Protein AF-A0A836X7G2-F1 (afdb_monomer)

Foldseek 3Di:
DVVVVVVVVVVVVPPDVPQQKKKWFQDPPPRDIDIDSDDDPQLPPPVFDTFMWIRGPNDIDRSRDDDDDPVVVVVVVVVVVVVVVVVVVVVVVVVVVVVVVVVD

Solvent-accessible surface area (backbone atoms only — not comparable to full-atom values): 6297 Å² total; per-residue (Å²): 108,72,68,59,51,52,51,54,56,57,61,61,73,66,67,68,82,75,65,67,47,33,35,35,34,53,44,88,94,73,78,42,76,46,77,35,75,57,80,59,86,39,76,83,40,94,84,49,70,67,62,32,37,35,37,47,76,94,37,84,38,84,64,48,88,69,96,65,55,73,66,57,52,51,52,53,52,54,51,51,54,53,54,54,51,53,52,51,50,55,51,49,53,55,51,52,53,55,50,56,65,71,74,106

Mean predicted aligned error: 12.56 Å

Radius of gyration: 21.54 Å; Cα contacts (8 Å, |Δi|>4): 83; chains: 1; bounding box: 47×59×50 Å

Secondary structure (DSSP, 8-state):
-HHHHHHHHHHHTT-------EEEEEETTTTEEEEESS--TTTTSTT--S-EEEEETTEEEE-------HHHHHHHHHHHHHHHHHHHHHHHHHHHHHHHHHH-

Sequence (104 aa):
MRKTLTLLISMIMVTSIAEARMYQWTEPGVETTQLSGKPPAWYRSTAGGPRIFVFDNGRLIDDTAVEVSGEVRQRMRQQAFVLAEEDRQKAQEKMTKAQELKQK

Structure (mmCIF, N/CA/C/O backbone):
data_AF-A0A836X7G2-F1
#
_entry.id   AF-A0A836X7G2-F1
#
loop_
_atom_site.group_PDB
_atom_site.id
_atom_site.type_symbol
_atom_site.label_atom_id
_atom_site.label_alt_id
_atom_site.label_comp_id
_atom_site.label_asym_id
_atom_site.label_entity_id
_atom_site.label_seq_id
_atom_site.pdbx_PDB_ins_code
_atom_site.Cartn_x
_atom_site.Cartn_y
_atom_site.Cartn_z
_atom_site.occupancy
_atom_site.B_iso_or_equiv
_atom_site.auth_seq_id
_atom_site.auth_comp_id
_atom_site.auth_asym_id
_atom_site.auth_atom_id
_atom_site.pdbx_PDB_model_num
ATOM 1 N N . MET A 1 1 ? -16.818 39.384 19.818 1.00 61.28 1 MET A N 1
ATOM 2 C CA . MET A 1 1 ? -16.296 38.120 20.388 1.00 61.28 1 MET A CA 1
ATOM 3 C C . MET A 1 1 ? -17.110 36.886 19.995 1.00 61.28 1 MET A C 1
ATOM 5 O O . MET A 1 1 ? -16.515 35.951 19.488 1.00 61.28 1 MET A O 1
ATOM 9 N N . ARG A 1 2 ? -18.449 36.860 20.132 1.00 66.44 2 ARG A N 1
ATOM 10 C CA . ARG A 1 2 ? -19.265 35.712 19.664 1.00 66.44 2 ARG A CA 1
ATOM 11 C C . ARG A 1 2 ? -19.132 35.424 18.158 1.00 66.44 2 ARG A C 1
ATOM 13 O O . ARG A 1 2 ? -18.891 34.288 17.789 1.00 66.44 2 ARG A O 1
ATOM 20 N N . LYS A 1 3 ? -19.199 36.454 17.302 1.00 63.22 3 LYS A N 1
ATOM 21 C CA . LYS A 1 3 ? -19.103 36.300 15.834 1.00 63.22 3 LYS A CA 1
ATOM 22 C C . LYS A 1 3 ? -17.722 35.829 15.356 1.00 63.22 3 LYS A C 1
ATOM 24 O O . LYS A 1 3 ? -17.639 35.019 14.445 1.00 63.22 3 LYS A O 1
ATOM 29 N N . THR A 1 4 ? -16.650 36.302 15.997 1.00 73.62 4 THR A N 1
ATOM 30 C CA . THR A 1 4 ? -15.274 35.867 15.705 1.00 73.62 4 THR A CA 1
ATOM 31 C C . THR A 1 4 ? -15.034 34.423 16.139 1.00 73.62 4 THR A C 1
ATOM 33 O O . THR A 1 4 ? -14.378 33.684 15.417 1.00 73.62 4 THR A O 1
ATOM 36 N N . LEU A 1 5 ? -15.625 33.992 17.259 1.00 73.38 5 LEU A N 1
ATOM 37 C CA . LEU A 1 5 ? -15.570 32.601 17.709 1.00 73.38 5 LEU A CA 1
ATOM 38 C C . LEU A 1 5 ? -16.324 31.659 16.753 1.00 73.38 5 LEU A C 1
ATOM 40 O O . LEU A 1 5 ? -15.807 30.602 16.410 1.00 73.38 5 LEU A O 1
ATOM 44 N N . THR A 1 6 ? -17.505 32.058 16.268 1.00 72.94 6 THR A N 1
ATOM 45 C CA . THR A 1 6 ? -18.262 31.276 15.274 1.00 72.94 6 THR A CA 1
ATOM 46 C C . THR A 1 6 ? -17.500 31.139 13.954 1.00 72.94 6 THR A C 1
ATOM 48 O O . THR A 1 6 ? -17.469 30.054 13.380 1.00 72.94 6 THR A O 1
ATOM 51 N N . LEU A 1 7 ? -16.837 32.210 13.500 1.00 75.25 7 LEU A N 1
ATOM 52 C CA . LEU A 1 7 ? -16.021 32.181 12.285 1.00 75.25 7 LEU A CA 1
ATOM 53 C C . LEU A 1 7 ? -14.830 31.218 12.433 1.00 75.25 7 LEU A C 1
ATOM 55 O O . LEU A 1 7 ? -14.595 30.393 11.553 1.00 75.25 7 LEU A O 1
ATOM 59 N N . LEU A 1 8 ? -14.140 31.265 13.579 1.00 74.25 8 LEU A N 1
ATOM 60 C CA . LEU A 1 8 ? -13.000 30.394 13.877 1.00 74.25 8 LEU A CA 1
ATOM 61 C C . LEU A 1 8 ? -13.406 28.910 13.913 1.00 74.25 8 LEU A C 1
ATOM 63 O O . LEU A 1 8 ? -12.718 28.066 13.348 1.00 74.25 8 LEU A O 1
ATOM 67 N N . ILE A 1 9 ? -14.557 28.598 14.520 1.00 74.19 9 ILE A N 1
ATOM 68 C CA . ILE A 1 9 ? -15.098 27.231 14.588 1.00 74.19 9 ILE A CA 1
ATOM 69 C C . ILE A 1 9 ? -15.493 26.724 13.194 1.00 74.19 9 ILE A C 1
ATOM 71 O O . ILE A 1 9 ? -15.207 25.576 12.861 1.00 74.19 9 ILE A O 1
ATOM 75 N N . SER A 1 10 ? -16.098 27.572 12.354 1.00 71.06 10 SER A N 1
ATOM 76 C CA . SER A 1 10 ? -16.448 27.187 10.980 1.00 71.06 10 SER A CA 1
ATOM 77 C C . SER A 1 10 ? -15.217 26.895 10.117 1.00 71.06 10 SER A C 1
ATOM 79 O O . SER A 1 10 ? -15.252 25.988 9.295 1.00 71.06 10 SER A O 1
ATOM 81 N N . MET A 1 11 ? -14.108 27.604 10.353 1.00 68.94 11 MET A N 1
ATOM 82 C CA . MET A 1 11 ? -12.865 27.439 9.598 1.00 68.94 11 MET A CA 1
ATOM 83 C C . MET A 1 11 ? -12.124 26.141 9.957 1.00 68.94 11 MET A C 1
ATOM 85 O O . MET A 1 11 ? -11.504 25.534 9.089 1.00 68.94 11 MET A O 1
ATOM 89 N N . ILE A 1 12 ? -12.243 25.670 11.203 1.00 70.31 12 ILE A N 1
ATOM 90 C CA . ILE A 1 12 ? -11.658 24.394 11.655 1.00 70.31 12 ILE A CA 1
ATOM 91 C C . ILE A 1 12 ? -12.419 23.187 11.078 1.00 70.31 12 ILE A C 1
ATOM 93 O O . ILE A 1 12 ? -11.820 22.147 10.827 1.00 70.31 12 ILE A O 1
ATOM 97 N N . MET A 1 13 ? -13.720 23.313 10.796 1.00 66.81 13 MET A N 1
ATOM 98 C CA . MET A 1 13 ? -14.521 22.205 10.250 1.00 66.81 13 MET A CA 1
ATOM 99 C C . MET A 1 13 ? -14.247 21.886 8.768 1.00 66.81 13 MET A C 1
ATOM 101 O O . MET A 1 13 ? -14.718 20.863 8.277 1.00 66.81 13 MET A O 1
ATOM 105 N N . VAL A 1 14 ? -13.494 22.726 8.046 1.00 62.56 14 VAL A N 1
ATOM 106 C CA . VAL A 1 14 ? -13.218 22.542 6.605 1.00 62.56 14 VAL A CA 1
ATOM 107 C C . VAL A 1 14 ? -11.919 21.769 6.347 1.00 62.56 14 VAL A C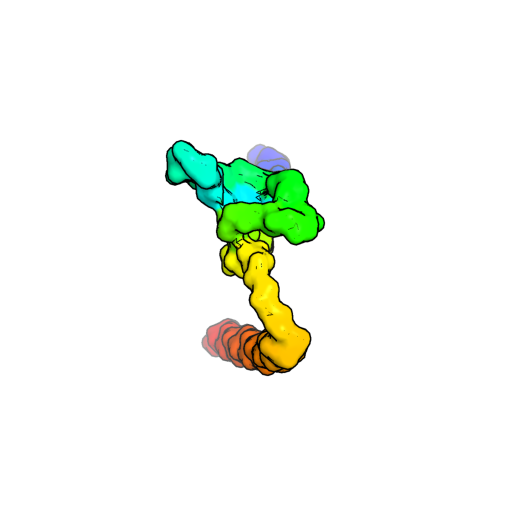 1
ATOM 109 O O . VAL A 1 14 ? -11.631 21.413 5.206 1.00 62.56 14 VAL A O 1
ATOM 112 N N . THR A 1 15 ? -11.136 21.429 7.375 1.00 59.81 15 THR A N 1
ATOM 113 C CA . THR A 1 15 ? -9.974 20.551 7.185 1.00 59.81 15 THR A CA 1
ATOM 114 C C . THR A 1 15 ? -10.447 19.104 7.047 1.00 59.81 15 THR A C 1
ATOM 116 O O . THR A 1 15 ? -10.340 18.308 7.980 1.00 59.81 15 THR A O 1
ATOM 119 N N . SER A 1 16 ? -11.001 18.746 5.884 1.00 58.03 16 SER A N 1
ATOM 120 C CA . SER A 1 16 ? -11.115 17.340 5.510 1.00 58.03 16 SER A CA 1
ATOM 121 C C . SER A 1 16 ? -9.709 16.759 5.569 1.00 58.03 16 SER A C 1
ATOM 123 O O . SER A 1 16 ? -8.801 17.298 4.929 1.00 58.03 16 SER A O 1
ATOM 125 N N . ILE A 1 17 ? -9.524 15.687 6.334 1.00 60.44 17 ILE A N 1
ATOM 126 C CA . ILE A 1 17 ? -8.326 14.862 6.242 1.00 60.44 17 ILE A CA 1
ATOM 127 C C . ILE A 1 17 ? -8.343 14.328 4.811 1.00 60.44 17 ILE A C 1
ATOM 129 O O . ILE A 1 17 ? -9.064 13.387 4.496 1.00 60.44 17 ILE A O 1
ATOM 133 N N . ALA A 1 18 ? -7.654 15.016 3.904 1.00 60.16 18 ALA A N 1
ATOM 134 C CA . ALA A 1 18 ? -7.416 14.497 2.578 1.00 60.16 18 ALA A CA 1
ATOM 135 C C . ALA A 1 18 ? -6.498 13.297 2.795 1.00 60.16 18 ALA A C 1
ATOM 137 O O . ALA A 1 18 ? -5.292 13.463 2.973 1.00 60.16 18 ALA A O 1
ATOM 138 N N . GLU A 1 19 ? -7.080 12.100 2.870 1.00 65.62 19 GLU A N 1
ATOM 139 C CA . GLU A 1 19 ? -6.343 10.840 2.917 1.00 65.62 19 GLU A CA 1
ATOM 140 C C . GLU A 1 19 ? -5.728 10.611 1.533 1.00 65.62 19 GLU A C 1
ATOM 142 O O . GLU A 1 19 ? -6.198 9.832 0.708 1.00 65.62 19 GLU A O 1
ATOM 147 N N . ALA A 1 20 ? -4.709 11.413 1.232 1.00 78.62 20 ALA A N 1
ATOM 148 C CA . ALA A 1 20 ? -3.992 11.364 -0.020 1.00 78.62 20 ALA A CA 1
ATOM 149 C C . ALA A 1 20 ? -3.176 10.074 -0.054 1.00 78.62 20 ALA A C 1
ATOM 151 O O . ALA A 1 20 ? -2.364 9.812 0.836 1.00 78.62 20 ALA A O 1
ATOM 152 N N . ARG A 1 21 ? -3.388 9.275 -1.101 1.00 89.94 21 ARG A N 1
ATOM 153 C CA . ARG A 1 21 ? -2.594 8.076 -1.339 1.00 89.94 21 ARG A CA 1
ATOM 154 C C . ARG A 1 21 ? -1.136 8.456 -1.594 1.00 89.94 21 ARG A C 1
ATOM 156 O O . ARG A 1 21 ? -0.863 9.256 -2.488 1.00 89.94 21 ARG A O 1
ATOM 163 N N . MET A 1 22 ? -0.211 7.850 -0.855 1.00 93.75 22 MET A N 1
ATOM 164 C CA . MET A 1 22 ? 1.232 8.062 -1.007 1.00 93.75 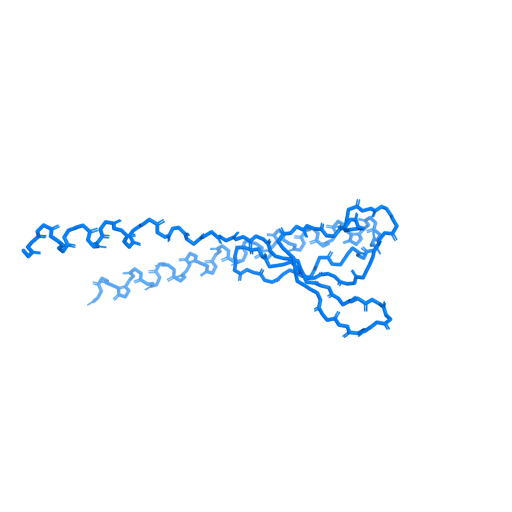22 MET A CA 1
ATOM 165 C C . MET A 1 22 ? 1.927 6.762 -1.395 1.00 93.75 22 MET A C 1
ATOM 167 O O . MET A 1 22 ? 1.541 5.688 -0.951 1.00 93.75 22 MET A O 1
ATOM 171 N N . TYR A 1 23 ? 2.976 6.869 -2.197 1.00 93.69 23 TYR A N 1
ATOM 172 C CA . TYR A 1 23 ? 3.779 5.764 -2.699 1.00 93.69 23 TYR A CA 1
ATOM 173 C C . TYR A 1 23 ? 5.210 5.938 -2.217 1.00 93.69 23 TYR A C 1
ATOM 175 O O . TYR A 1 23 ? 5.797 6.999 -2.431 1.00 93.69 23 TY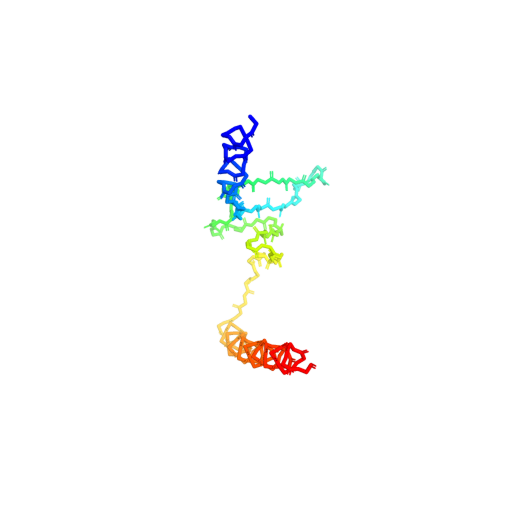R A O 1
ATOM 183 N N . GLN A 1 24 ? 5.770 4.901 -1.608 1.00 94.75 24 GLN A N 1
ATOM 184 C CA . GLN A 1 24 ? 7.148 4.859 -1.145 1.00 94.75 24 GLN A CA 1
ATOM 185 C C . GLN A 1 24 ? 7.883 3.698 -1.803 1.00 94.75 24 GLN A C 1
ATOM 187 O O . GLN A 1 24 ? 7.390 2.575 -1.797 1.00 94.75 24 GLN A O 1
ATOM 192 N N . TRP A 1 25 ? 9.079 3.948 -2.325 1.00 93.19 25 TRP A N 1
ATOM 193 C CA . TRP A 1 25 ? 9.971 2.910 -2.847 1.00 93.19 25 TRP A CA 1
ATOM 194 C C . TRP A 1 25 ? 11.424 3.277 -2.562 1.00 93.19 25 TRP A C 1
ATOM 196 O O . TRP A 1 25 ? 11.736 4.428 -2.257 1.00 93.19 25 TRP A O 1
ATOM 206 N N . THR A 1 26 ? 12.321 2.305 -2.669 1.00 90.38 26 THR A N 1
ATOM 207 C CA . THR A 1 26 ? 13.765 2.553 -2.620 1.00 90.38 26 THR A CA 1
ATOM 208 C C . THR A 1 26 ? 14.303 2.627 -4.042 1.00 90.38 26 THR A C 1
ATOM 210 O O . THR A 1 26 ? 14.068 1.714 -4.833 1.00 90.38 26 THR A O 1
ATOM 213 N N . GLU A 1 27 ? 15.009 3.709 -4.374 1.00 86.19 27 GLU A N 1
ATOM 214 C CA . GLU A 1 27 ? 15.630 3.883 -5.688 1.00 86.19 27 GLU A CA 1
ATOM 215 C C . GLU A 1 27 ? 16.841 2.940 -5.833 1.00 86.19 27 GLU A C 1
ATOM 217 O O . GLU A 1 27 ? 17.795 3.047 -5.046 1.00 86.19 27 GLU A O 1
ATOM 222 N N . PRO A 1 28 ? 16.842 2.016 -6.814 1.00 77.88 28 PRO A N 1
ATOM 223 C CA . PRO A 1 28 ? 17.974 1.126 -7.037 1.00 77.88 28 PRO A CA 1
ATOM 224 C C . PRO A 1 28 ? 19.231 1.918 -7.408 1.00 77.88 28 PRO A C 1
ATOM 226 O O . PRO A 1 28 ? 19.206 2.773 -8.287 1.00 77.88 28 PRO A O 1
ATOM 229 N N . GLY A 1 29 ? 20.348 1.627 -6.744 1.00 79.75 29 GLY A N 1
ATOM 230 C CA . GLY A 1 29 ? 21.650 2.238 -7.037 1.00 79.75 29 GLY A CA 1
ATOM 231 C C . GLY A 1 29 ? 22.011 3.466 -6.197 1.00 79.75 29 GLY A C 1
ATOM 232 O O . GLY A 1 29 ? 23.187 3.804 -6.134 1.00 79.75 29 GLY A O 1
ATOM 233 N N . VAL A 1 30 ? 21.049 4.093 -5.509 1.00 84.62 30 VAL A N 1
ATOM 234 C CA . VAL A 1 30 ? 21.318 5.212 -4.574 1.00 84.62 30 VAL A CA 1
ATOM 235 C C . VAL A 1 30 ? 20.837 4.898 -3.149 1.00 84.62 30 VAL A C 1
ATOM 237 O O . VAL A 1 30 ? 21.048 5.692 -2.238 1.00 84.62 30 VAL A O 1
ATOM 240 N N . GLU A 1 31 ? 20.155 3.761 -2.951 1.00 84.00 31 GLU A N 1
ATOM 241 C CA . GLU A 1 31 ? 19.604 3.293 -1.661 1.00 84.00 31 GLU A CA 1
ATOM 242 C C . GLU A 1 31 ? 18.758 4.343 -0.922 1.00 84.00 31 GLU A C 1
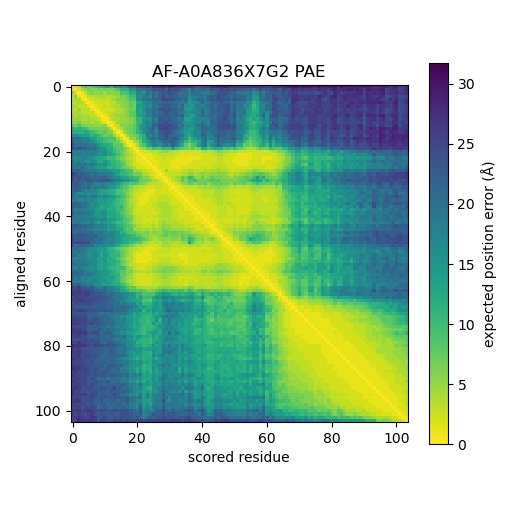ATOM 244 O O . GLU A 1 31 ? 18.537 4.286 0.286 1.00 84.00 31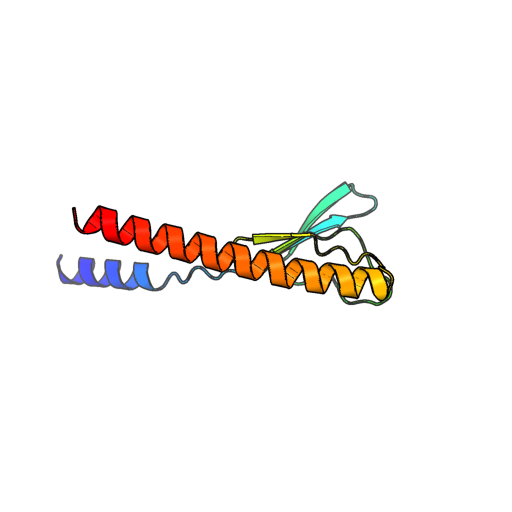 GLU A O 1
ATOM 249 N N . THR A 1 32 ? 18.241 5.318 -1.667 1.00 91.12 32 THR A N 1
ATOM 250 C CA . THR A 1 32 ? 17.474 6.425 -1.112 1.00 91.12 32 THR A CA 1
ATOM 251 C C . THR A 1 32 ? 15.995 6.090 -1.186 1.00 91.12 32 THR A C 1
ATOM 253 O O . THR A 1 32 ? 15.494 5.621 -2.210 1.00 91.12 32 THR A O 1
ATOM 256 N N . THR A 1 33 ? 15.282 6.339 -0.090 1.00 92.69 33 THR A N 1
ATOM 257 C CA . THR A 1 33 ? 13.827 6.183 -0.055 1.00 92.69 33 THR A CA 1
ATOM 258 C C . THR A 1 33 ? 13.168 7.385 -0.719 1.00 92.69 33 THR A C 1
ATOM 260 O O . THR A 1 33 ? 13.417 8.526 -0.338 1.00 92.69 33 THR A O 1
ATOM 263 N N . GLN A 1 34 ? 12.318 7.114 -1.700 1.00 93.25 34 GLN A N 1
ATOM 264 C CA . GLN A 1 34 ? 11.505 8.098 -2.401 1.00 93.25 34 GLN A CA 1
ATOM 265 C C . GLN A 1 34 ? 10.070 8.055 -1.889 1.00 93.25 34 GLN A C 1
ATOM 267 O O . GLN A 1 34 ? 9.582 7.002 -1.476 1.00 93.25 34 GLN A O 1
ATOM 272 N N . LEU A 1 35 ? 9.391 9.201 -1.941 1.00 93.56 35 LEU A N 1
ATOM 273 C CA . LEU A 1 35 ? 8.000 9.344 -1.529 1.00 93.56 35 LEU A CA 1
ATOM 274 C C . LEU A 1 35 ? 7.257 10.261 -2.508 1.00 93.56 35 LEU A C 1
ATOM 276 O O . LEU A 1 35 ? 7.699 11.374 -2.785 1.00 93.56 35 LEU A O 1
ATOM 280 N N . SER A 1 36 ? 6.118 9.810 -3.029 1.00 92.81 36 SER A N 1
ATOM 281 C CA . SER A 1 36 ? 5.333 10.554 -4.021 1.00 92.81 36 SER A CA 1
ATOM 282 C C . SER A 1 36 ? 3.834 10.364 -3.812 1.00 92.81 36 SER A C 1
ATOM 284 O O . SER A 1 36 ? 3.386 9.268 -3.505 1.00 92.81 36 SER A O 1
ATOM 286 N N . GLY A 1 37 ? 3.035 11.410 -4.040 1.00 92.31 37 GLY A N 1
ATOM 287 C CA . GLY A 1 37 ? 1.567 11.298 -4.113 1.00 92.31 37 GLY A CA 1
ATOM 288 C C . GLY A 1 37 ? 1.057 10.771 -5.463 1.00 92.31 37 GLY A C 1
ATOM 289 O O . GLY A 1 37 ? -0.126 10.483 -5.631 1.00 92.31 37 GLY A O 1
ATOM 290 N N . LYS A 1 38 ? 1.944 10.651 -6.457 1.00 90.81 38 LYS A N 1
ATOM 291 C CA . LYS A 1 38 ? 1.658 10.045 -7.764 1.00 90.81 38 LYS A CA 1
ATOM 292 C C . LYS A 1 38 ? 2.400 8.716 -7.891 1.00 90.81 38 LYS A C 1
ATOM 294 O O . LYS A 1 38 ? 3.562 8.651 -7.483 1.00 90.81 38 LYS A O 1
ATOM 299 N N . PRO A 1 39 ? 1.781 7.688 -8.490 1.00 89.06 39 PRO A N 1
ATOM 300 C CA . PRO A 1 39 ? 2.475 6.434 -8.723 1.00 89.06 39 PRO A CA 1
ATOM 301 C C . PRO A 1 39 ? 3.680 6.655 -9.653 1.00 89.06 39 PRO A C 1
ATOM 303 O O . PRO A 1 39 ? 3.554 7.408 -10.626 1.00 89.06 39 PRO A O 1
ATOM 306 N N . PRO A 1 40 ? 4.832 6.012 -9.394 1.00 88.44 40 PRO A N 1
ATOM 307 C CA . PRO A 1 40 ? 5.957 6.053 -10.318 1.00 88.44 40 PRO A CA 1
ATOM 308 C C . PRO A 1 40 ? 5.589 5.373 -11.644 1.00 88.44 40 PRO A C 1
ATOM 310 O O . PRO A 1 40 ? 4.720 4.503 -11.694 1.00 88.44 40 PRO A O 1
ATOM 313 N N . ALA A 1 41 ? 6.244 5.767 -12.740 1.00 88.50 41 ALA A N 1
ATOM 314 C CA . ALA A 1 41 ? 5.855 5.350 -14.093 1.00 88.50 41 ALA A CA 1
ATOM 315 C C . ALA A 1 41 ? 5.830 3.820 -14.285 1.00 88.50 41 ALA A C 1
ATOM 317 O O . ALA A 1 41 ? 4.982 3.291 -15.002 1.00 88.50 41 ALA A O 1
ATOM 318 N N . TRP A 1 42 ? 6.728 3.107 -13.605 1.00 86.00 42 TRP A N 1
ATOM 319 C CA . TRP A 1 42 ? 6.852 1.652 -13.678 1.00 86.00 42 TRP A CA 1
ATOM 320 C C . TRP A 1 42 ? 5.815 0.892 -12.840 1.00 86.00 42 TRP A C 1
ATOM 322 O O . TRP A 1 42 ? 5.584 -0.283 -13.113 1.00 86.00 42 TRP A O 1
ATOM 332 N N . TYR A 1 43 ? 5.146 1.536 -11.874 1.00 84.81 43 TYR A N 1
ATOM 333 C CA . TYR A 1 43 ? 4.248 0.878 -10.908 1.00 84.81 43 TYR A CA 1
ATOM 334 C C . TYR A 1 43 ? 3.094 0.105 -11.560 1.00 8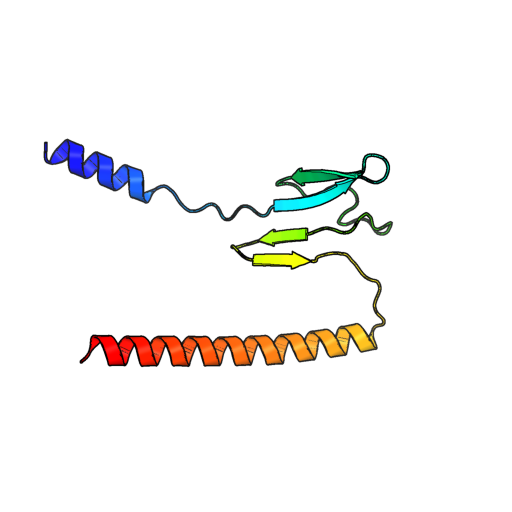4.81 43 TYR A C 1
ATOM 336 O O . TYR A 1 43 ? 2.651 -0.910 -11.036 1.00 84.81 43 TYR A O 1
ATOM 344 N N . ARG A 1 44 ? 2.615 0.558 -12.724 1.00 81.62 44 ARG A N 1
ATOM 345 C CA . ARG A 1 44 ? 1.564 -0.127 -13.503 1.00 81.62 44 ARG A CA 1
ATOM 346 C C . ARG A 1 44 ? 2.076 -0.727 -14.809 1.00 81.62 44 ARG A C 1
ATOM 348 O O . ARG A 1 44 ? 1.280 -1.102 -15.666 1.00 81.62 44 ARG A O 1
ATOM 355 N N . SER A 1 45 ? 3.391 -0.753 -14.992 1.00 81.00 45 SER A N 1
ATOM 356 C CA . SER A 1 45 ? 4.007 -1.309 -16.189 1.00 81.00 45 SER A CA 1
ATOM 357 C C . SER A 1 45 ? 4.141 -2.826 -16.070 1.00 81.00 45 SER A C 1
ATOM 359 O O . SER A 1 45 ? 4.263 -3.369 -14.974 1.00 81.00 45 SER A O 1
ATOM 361 N N . THR A 1 46 ? 4.172 -3.516 -17.207 1.00 77.25 46 THR A N 1
ATOM 362 C CA . THR A 1 46 ? 4.421 -4.965 -17.260 1.00 77.25 46 THR A CA 1
ATOM 363 C C . THR A 1 46 ? 5.863 -5.338 -16.920 1.00 77.25 46 THR A C 1
ATOM 365 O O . THR A 1 46 ? 6.128 -6.495 -16.626 1.00 77.25 46 THR A O 1
ATOM 368 N N . ALA A 1 47 ? 6.795 -4.381 -16.965 1.00 75.81 47 ALA A N 1
ATOM 369 C CA . ALA A 1 47 ? 8.200 -4.605 -16.632 1.00 75.81 47 ALA A CA 1
ATOM 370 C C . ALA A 1 47 ? 8.439 -4.753 -15.117 1.00 75.81 47 ALA A C 1
ATOM 372 O O . ALA A 1 47 ? 9.506 -5.208 -14.711 1.00 75.81 47 ALA A O 1
ATOM 373 N N . GLY A 1 48 ? 7.454 -4.380 -14.289 1.00 73.25 48 GLY A N 1
ATOM 374 C CA . GLY A 1 48 ? 7.609 -4.312 -12.840 1.00 73.25 48 GLY A CA 1
ATOM 375 C C . GLY A 1 48 ? 8.579 -3.210 -12.408 1.00 73.25 48 GLY A C 1
ATOM 376 O O . GLY A 1 48 ? 9.056 -2.405 -13.209 1.00 73.25 48 GLY A O 1
ATOM 377 N N . GLY A 1 49 ? 8.856 -3.147 -11.112 1.00 81.75 49 GLY A N 1
ATOM 378 C CA . GLY A 1 49 ? 9.829 -2.217 -10.558 1.00 81.75 49 GLY A CA 1
ATOM 379 C C . GLY A 1 49 ? 10.176 -2.557 -9.112 1.00 81.75 49 GLY A C 1
ATOM 380 O O . GLY A 1 49 ? 9.847 -3.650 -8.644 1.00 81.75 49 GLY A O 1
ATOM 381 N N . PRO A 1 50 ? 10.868 -1.650 -8.409 1.00 84.62 50 PRO A N 1
ATOM 382 C CA . PRO A 1 50 ? 11.212 -1.822 -7.004 1.00 84.62 50 PRO A CA 1
ATOM 383 C C . PRO A 1 50 ? 9.997 -2.119 -6.117 1.00 84.62 50 PRO A C 1
ATOM 385 O O . PRO A 1 50 ? 8.868 -1.732 -6.422 1.00 84.62 50 PRO A O 1
ATOM 388 N N . ARG A 1 51 ? 10.257 -2.755 -4.968 1.00 87.19 51 ARG A N 1
ATOM 389 C CA . ARG A 1 51 ? 9.279 -2.908 -3.880 1.00 87.19 51 ARG A CA 1
ATOM 390 C C . ARG A 1 51 ? 8.649 -1.555 -3.561 1.00 87.19 51 ARG A C 1
ATOM 392 O O . ARG A 1 51 ? 9.369 -0.573 -3.362 1.00 87.19 51 ARG A O 1
ATOM 399 N N . ILE A 1 52 ? 7.321 -1.523 -3.506 1.00 90.44 52 ILE A N 1
ATOM 400 C CA . ILE A 1 52 ? 6.556 -0.299 -3.292 1.00 90.44 52 ILE A CA 1
ATOM 401 C C . ILE A 1 52 ? 5.578 -0.474 -2.136 1.00 90.44 52 ILE A C 1
ATOM 403 O O . ILE A 1 52 ? 4.833 -1.450 -2.054 1.00 90.44 52 ILE A O 1
ATOM 407 N N . PHE A 1 53 ? 5.577 0.505 -1.244 1.00 93.00 53 PHE A N 1
ATOM 408 C CA . PHE A 1 53 ? 4.592 0.638 -0.190 1.00 93.00 53 PHE A CA 1
ATOM 409 C C . PHE A 1 53 ? 3.601 1.738 -0.552 1.00 93.00 53 PHE A C 1
ATOM 411 O O . PHE A 1 53 ? 3.993 2.820 -0.989 1.00 93.00 53 PHE A O 1
ATOM 418 N N . VAL A 1 54 ? 2.316 1.470 -0.355 1.00 93.00 54 VAL A N 1
ATOM 419 C CA . VAL A 1 54 ? 1.227 2.408 -0.606 1.00 93.00 54 VAL A CA 1
ATOM 420 C C . VAL A 1 54 ? 0.561 2.746 0.718 1.00 93.00 54 VAL A C 1
ATOM 422 O O . VAL A 1 54 ? 0.031 1.874 1.400 1.00 93.00 54 VAL A O 1
ATOM 425 N N . PHE A 1 55 ? 0.581 4.020 1.082 1.00 92.88 55 PHE A N 1
ATOM 426 C CA . PHE A 1 55 ? -0.194 4.546 2.196 1.00 92.88 55 PHE A CA 1
ATOM 427 C C . PHE A 1 55 ? -1.542 4.995 1.648 1.00 92.88 55 PHE A C 1
ATOM 429 O O . PHE A 1 55 ? -1.587 5.896 0.814 1.00 92.88 55 PHE A O 1
ATOM 436 N N . ASP A 1 56 ? -2.625 4.367 2.086 1.00 90.25 56 ASP A N 1
ATOM 437 C CA . ASP A 1 56 ? -3.980 4.650 1.616 1.00 90.25 56 ASP A CA 1
ATOM 438 C C . ASP A 1 56 ? -4.953 4.575 2.789 1.00 90.25 56 ASP A C 1
ATOM 440 O O . ASP A 1 56 ? -4.995 3.570 3.497 1.00 90.25 56 ASP A O 1
ATOM 444 N N . ASN A 1 57 ? -5.722 5.639 3.012 1.00 85.38 57 ASN A N 1
ATOM 445 C CA . ASN A 1 57 ? -6.716 5.729 4.086 1.00 85.38 57 ASN A CA 1
ATOM 446 C C . ASN A 1 57 ? -6.207 5.279 5.473 1.00 85.38 57 ASN A C 1
ATOM 448 O O . ASN A 1 57 ? -6.783 4.406 6.129 1.00 85.38 57 ASN A O 1
ATOM 452 N N . GLY A 1 58 ? -5.036 5.789 5.872 1.00 83.19 58 GLY A N 1
ATOM 453 C CA . GLY A 1 58 ? -4.392 5.447 7.145 1.00 83.19 58 GLY A CA 1
ATOM 454 C C . GLY A 1 58 ? -3.820 4.025 7.229 1.00 83.19 58 GLY A C 1
ATOM 455 O O . GLY A 1 58 ? -3.372 3.611 8.298 1.00 83.19 58 GLY A O 1
ATOM 456 N N . ARG A 1 59 ? -3.814 3.264 6.127 1.00 86.31 59 ARG A N 1
ATOM 457 C CA . ARG A 1 59 ? -3.260 1.905 6.055 1.00 86.31 59 ARG A CA 1
ATOM 458 C C . ARG A 1 59 ? -1.983 1.884 5.228 1.00 86.31 59 ARG A C 1
ATOM 460 O O . ARG A 1 59 ? -1.897 2.542 4.198 1.00 86.31 59 ARG A O 1
ATOM 467 N N . LEU A 1 60 ? -1.016 1.088 5.673 1.00 88.88 60 LEU A N 1
ATOM 468 C CA . LEU A 1 60 ? 0.193 0.761 4.924 1.00 88.88 60 LEU A CA 1
ATOM 469 C C . LEU A 1 60 ? -0.029 -0.551 4.165 1.00 88.88 60 LEU A C 1
ATOM 471 O O . LEU A 1 60 ? -0.326 -1.577 4.775 1.00 88.88 60 LEU A O 1
ATOM 475 N N . ILE A 1 61 ? 0.122 -0.507 2.847 1.00 89.56 61 ILE A N 1
ATOM 476 C CA . ILE A 1 61 ? -0.048 -1.636 1.933 1.00 89.56 61 ILE A CA 1
ATOM 477 C C . ILE A 1 61 ? 1.315 -1.934 1.312 1.00 89.56 61 ILE A C 1
ATOM 479 O O . ILE A 1 61 ? 1.935 -1.047 0.736 1.00 89.56 61 ILE A O 1
ATOM 483 N N . ASP A 1 62 ? 1.790 -3.171 1.412 1.00 88.88 62 ASP A N 1
ATOM 484 C CA . ASP A 1 62 ? 2.881 -3.644 0.558 1.00 88.88 62 ASP A CA 1
ATOM 485 C C . ASP A 1 62 ? 2.285 -4.044 -0.787 1.00 88.88 62 ASP A C 1
ATOM 487 O O . ASP A 1 62 ? 1.635 -5.083 -0.896 1.00 88.88 62 ASP A O 1
ATOM 491 N N . ASP A 1 63 ? 2.450 -3.178 -1.781 1.00 82.88 63 ASP A N 1
ATOM 492 C CA . ASP A 1 63 ? 1.843 -3.334 -3.104 1.00 82.88 63 ASP A CA 1
ATOM 493 C C . ASP A 1 63 ? 2.885 -3.723 -4.154 1.00 82.88 63 ASP A C 1
ATOM 495 O O . ASP A 1 63 ? 2.807 -3.384 -5.337 1.00 82.88 63 ASP A O 1
ATOM 499 N N . THR A 1 64 ? 3.920 -4.426 -3.701 1.00 78.56 64 THR A N 1
ATOM 500 C CA . THR A 1 64 ? 4.899 -5.030 -4.589 1.00 78.56 64 THR A CA 1
ATOM 501 C C . THR A 1 64 ? 4.212 -6.126 -5.392 1.00 78.56 64 THR A C 1
ATOM 503 O O . THR A 1 64 ? 3.782 -7.140 -4.839 1.00 78.56 64 THR A O 1
ATOM 506 N N . ALA A 1 65 ? 4.117 -5.937 -6.709 1.00 68.12 65 ALA A N 1
ATOM 507 C CA . ALA A 1 65 ? 3.592 -6.950 -7.610 1.00 68.12 65 ALA A CA 1
ATOM 508 C C . ALA A 1 65 ? 4.517 -8.177 -7.599 1.00 68.12 65 ALA A C 1
ATOM 510 O O . ALA A 1 65 ? 5.552 -8.204 -8.261 1.00 68.12 65 ALA A O 1
ATOM 511 N N . VAL A 1 66 ? 4.148 -9.197 -6.826 1.00 66.81 66 VAL A N 1
ATOM 512 C CA . VAL A 1 66 ? 4.771 -10.519 -6.890 1.00 66.81 66 VAL A CA 1
ATOM 513 C C . VAL A 1 66 ? 3.959 -11.360 -7.865 1.00 66.81 66 VAL A C 1
ATOM 515 O O . VAL A 1 66 ? 2.748 -11.532 -7.693 1.00 66.81 66 VAL A O 1
ATOM 518 N N . GLU A 1 67 ? 4.610 -11.897 -8.896 1.00 67.38 67 GLU A N 1
ATOM 519 C CA . GLU A 1 67 ? 3.967 -12.882 -9.758 1.00 67.38 67 GLU A CA 1
ATOM 520 C C . GLU A 1 67 ? 3.633 -14.131 -8.939 1.00 67.38 67 GLU A C 1
ATOM 522 O O . GLU A 1 67 ? 4.501 -14.862 -8.468 1.00 67.38 67 GLU A O 1
ATOM 527 N N . VAL A 1 68 ? 2.337 -14.370 -8.759 1.00 72.06 68 VAL A N 1
ATOM 528 C CA . VAL A 1 68 ? 1.808 -15.569 -8.110 1.00 72.06 68 VAL A CA 1
ATOM 5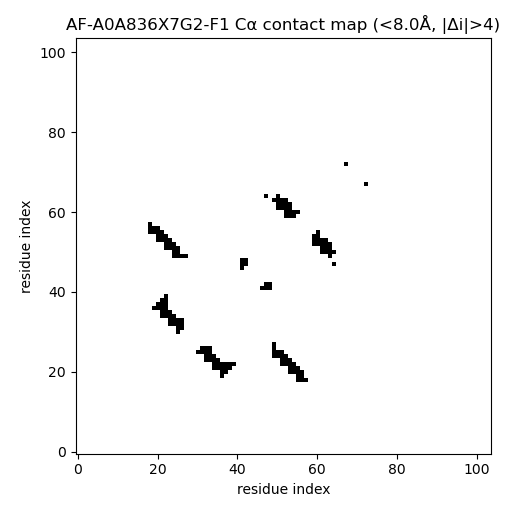29 C C . VAL A 1 68 ? 0.982 -16.370 -9.107 1.00 72.06 68 VAL A C 1
ATOM 531 O O . VAL A 1 68 ? 0.276 -15.798 -9.949 1.00 72.06 68 VAL A O 1
ATOM 534 N N . SER A 1 69 ? 1.045 -17.700 -8.999 1.00 81.75 69 SER A N 1
ATOM 535 C CA . SER A 1 69 ? 0.253 -18.602 -9.839 1.00 81.75 69 SER A CA 1
ATOM 536 C C . SER A 1 69 ? -1.252 -18.347 -9.669 1.00 81.75 69 SER A C 1
ATOM 538 O O . SER A 1 69 ? -1.708 -17.812 -8.653 1.00 81.75 69 SER A O 1
ATOM 540 N N . GLY A 1 70 ? -2.052 -18.741 -10.666 1.00 79.06 70 GLY A N 1
ATOM 541 C CA . GLY A 1 70 ? -3.509 -18.564 -10.622 1.00 79.06 70 GLY A CA 1
ATOM 542 C C . GLY A 1 70 ? -4.159 -19.209 -9.391 1.00 79.06 70 GLY A C 1
ATOM 543 O O . GLY A 1 70 ? -5.051 -18.616 -8.784 1.00 79.06 70 GLY A O 1
ATOM 544 N N . GLU A 1 71 ? -3.655 -20.372 -8.974 1.00 88.12 71 GLU A N 1
ATOM 545 C CA . GLU A 1 71 ? -4.121 -21.085 -7.782 1.00 88.12 71 GLU A CA 1
ATOM 546 C C . GLU A 1 71 ? -3.825 -20.301 -6.494 1.00 88.12 71 GLU A C 1
ATOM 548 O O . GLU A 1 71 ? -4.716 -20.091 -5.669 1.00 88.12 71 GLU A O 1
ATOM 553 N N . VAL A 1 72 ? -2.595 -19.794 -6.347 1.00 79.75 72 VAL A N 1
ATOM 554 C CA . VAL A 1 72 ? -2.199 -18.975 -5.192 1.00 79.75 72 VAL A CA 1
ATOM 555 C C . VAL A 1 72 ? -3.039 -17.701 -5.133 1.00 79.75 72 VAL A C 1
ATOM 557 O O . VAL A 1 72 ? -3.555 -17.350 -4.073 1.00 79.75 72 VAL A O 1
ATOM 560 N N . ARG A 1 73 ? -3.282 -17.057 -6.281 1.00 76.69 73 ARG A N 1
ATOM 561 C CA . ARG A 1 73 ? -4.146 -15.871 -6.375 1.00 76.69 73 ARG A CA 1
ATOM 562 C C . ARG A 1 73 ? -5.584 -16.161 -5.946 1.00 76.69 73 ARG A C 1
ATOM 564 O O . ARG A 1 73 ? -6.224 -15.327 -5.308 1.00 76.69 73 ARG A O 1
ATOM 571 N N . GLN A 1 74 ? -6.130 -17.320 -6.310 1.00 84.19 74 GLN A N 1
ATOM 572 C CA . GLN A 1 74 ? -7.474 -17.719 -5.891 1.00 84.19 74 GLN A CA 1
ATOM 573 C C . GLN A 1 74 ? -7.540 -17.976 -4.382 1.00 84.19 74 GLN A C 1
ATOM 575 O O . GLN A 1 74 ? -8.456 -17.476 -3.729 1.00 84.19 74 GLN A O 1
ATOM 580 N N . ARG A 1 75 ? -6.538 -18.663 -3.825 1.00 89.25 75 ARG A N 1
ATOM 581 C CA . ARG A 1 75 ? -6.431 -18.929 -2.386 1.00 89.25 75 ARG A CA 1
ATOM 582 C C . ARG A 1 75 ? -6.315 -17.642 -1.565 1.00 89.25 75 ARG A C 1
ATOM 584 O O . ARG A 1 75 ? -7.062 -17.464 -0.609 1.00 89.25 75 ARG A O 1
ATOM 591 N N . MET A 1 76 ? -5.448 -16.715 -1.977 1.00 80.50 76 MET A N 1
ATOM 592 C CA . MET A 1 76 ? -5.282 -15.413 -1.318 1.00 80.50 76 MET A CA 1
ATOM 593 C C . MET A 1 76 ? -6.580 -14.596 -1.326 1.00 80.50 76 MET A C 1
ATOM 595 O O . MET A 1 76 ? -6.936 -14.000 -0.314 1.00 80.50 76 MET A O 1
ATOM 599 N N . ARG A 1 77 ? -7.335 -14.609 -2.436 1.00 82.50 77 ARG A N 1
ATOM 600 C CA . ARG A 1 77 ? -8.647 -13.939 -2.503 1.00 82.50 77 ARG A CA 1
ATOM 601 C C . ARG A 1 77 ? -9.649 -14.532 -1.519 1.00 82.50 77 ARG A C 1
ATOM 603 O O . ARG A 1 77 ? -10.325 -13.783 -0.826 1.00 82.50 77 ARG A O 1
ATOM 610 N N . GLN A 1 78 ? -9.734 -15.859 -1.438 1.00 91.94 78 GLN A N 1
ATOM 611 C CA . GLN A 1 78 ? -10.616 -16.529 -0.477 1.00 91.94 78 GLN A CA 1
ATOM 612 C C . GLN A 1 78 ? -10.245 -16.169 0.966 1.00 91.94 78 GLN A C 1
ATOM 614 O O . GLN A 1 78 ? -11.123 -15.817 1.749 1.00 91.94 78 GLN A O 1
ATOM 619 N N . GLN A 1 79 ? -8.951 -16.177 1.296 1.00 88.75 79 GLN A N 1
ATOM 620 C CA . GLN A 1 79 ? -8.461 -15.767 2.614 1.00 88.75 79 GLN A CA 1
ATOM 621 C C . GLN A 1 79 ? -8.798 -14.305 2.931 1.00 88.75 79 GLN A C 1
ATOM 623 O O . GLN A 1 79 ? -9.240 -14.011 4.038 1.00 88.75 79 GLN A O 1
ATOM 628 N N . ALA A 1 80 ? -8.656 -13.400 1.959 1.00 83.69 80 ALA A N 1
ATOM 629 C CA . ALA A 1 80 ? -8.992 -11.991 2.143 1.00 83.69 80 ALA A CA 1
ATOM 630 C C . ALA A 1 80 ? -10.478 -11.779 2.486 1.00 83.69 80 ALA A C 1
ATOM 632 O O . ALA A 1 80 ? -10.787 -10.953 3.341 1.00 83.69 80 ALA A O 1
ATOM 633 N N . PHE A 1 81 ? -11.396 -12.541 1.878 1.00 88.94 81 PHE A N 1
ATOM 634 C CA . PHE A 1 81 ? -12.821 -12.473 2.228 1.00 88.94 81 PHE A CA 1
ATOM 635 C C . PHE A 1 81 ? -13.102 -12.950 3.655 1.00 88.94 81 PHE A C 1
ATOM 637 O O . PHE A 1 81 ? -13.887 -12.316 4.356 1.00 88.94 81 PHE A O 1
ATOM 644 N N . VAL A 1 82 ? -12.451 -14.032 4.096 1.00 92.56 82 VAL A N 1
ATOM 645 C CA . VAL A 1 82 ? -12.597 -14.545 5.469 1.00 92.56 82 VAL A CA 1
ATOM 646 C C . VAL A 1 82 ? -12.112 -13.509 6.483 1.00 92.56 82 VAL A C 1
ATOM 648 O O . VAL A 1 82 ? -12.848 -13.160 7.401 1.00 92.56 82 VAL A O 1
ATOM 651 N N . LEU A 1 83 ? -10.919 -12.948 6.270 1.00 89.25 83 LEU A N 1
ATOM 652 C CA . LEU A 1 83 ? -10.355 -11.919 7.148 1.00 89.25 83 LEU A CA 1
ATOM 653 C C . LEU A 1 83 ? -11.235 -10.662 7.210 1.00 89.25 83 LEU A C 1
ATOM 655 O O . LEU A 1 83 ? -11.460 -10.120 8.289 1.00 89.25 83 LEU A O 1
ATOM 659 N N . ALA A 1 84 ? -11.777 -10.219 6.071 1.00 88.50 84 ALA A N 1
ATOM 660 C CA . ALA A 1 84 ? -12.666 -9.059 6.028 1.00 88.50 84 ALA A CA 1
ATOM 661 C C . ALA A 1 84 ? -13.960 -9.278 6.833 1.00 88.50 84 ALA A C 1
ATOM 663 O O . ALA A 1 84 ? -14.455 -8.349 7.475 1.00 88.50 84 ALA A O 1
ATOM 664 N N . GLU A 1 85 ? -14.502 -10.497 6.817 1.00 92.75 85 GLU A N 1
ATOM 665 C CA . GLU A 1 85 ? -15.680 -10.851 7.609 1.00 92.75 85 GLU A CA 1
ATOM 666 C C . GLU A 1 85 ? -15.363 -10.877 9.112 1.00 92.75 85 GLU A C 1
ATOM 668 O O . GLU A 1 85 ? -16.105 -10.297 9.906 1.00 92.75 85 GLU A O 1
ATOM 673 N N . GLU A 1 86 ? -14.230 -11.466 9.505 1.00 93.50 86 GLU A N 1
ATOM 674 C CA . GLU A 1 86 ? -13.771 -11.465 10.900 1.00 93.50 86 GLU A CA 1
ATOM 675 C C . GLU A 1 86 ? -13.554 -10.045 11.440 1.00 93.50 86 GLU A C 1
ATOM 677 O O . GLU A 1 86 ? -13.950 -9.729 12.566 1.00 93.50 86 GLU A O 1
ATOM 682 N N . ASP A 1 87 ? -12.943 -9.167 10.644 1.00 91.31 87 ASP A N 1
ATOM 683 C CA . ASP A 1 87 ? -12.718 -7.772 11.022 1.00 91.31 87 ASP A CA 1
ATOM 684 C C . ASP A 1 87 ? -14.037 -7.016 11.205 1.00 91.31 87 ASP A C 1
ATOM 686 O O . ASP A 1 87 ? -14.178 -6.229 12.148 1.00 91.31 87 ASP A O 1
ATOM 690 N N . ARG A 1 88 ? -15.034 -7.286 10.352 1.00 92.81 88 ARG A N 1
ATOM 691 C CA . ARG A 1 88 ? -16.377 -6.706 10.474 1.00 92.81 88 ARG A CA 1
ATOM 692 C C . ARG A 1 88 ? -17.055 -7.136 11.772 1.00 92.81 88 ARG A C 1
ATOM 694 O O . ARG A 1 88 ? -17.610 -6.286 12.470 1.00 92.81 88 ARG A O 1
ATOM 701 N N . GLN A 1 89 ? -16.970 -8.419 12.117 1.00 94.62 89 GLN A N 1
ATOM 702 C CA . GLN A 1 89 ? -17.538 -8.956 13.355 1.00 94.62 89 GLN A CA 1
ATOM 703 C C . GLN A 1 89 ? -16.866 -8.340 14.586 1.00 94.62 89 GLN A C 1
ATOM 705 O O . GLN A 1 89 ? -17.548 -7.779 15.444 1.00 94.62 89 GLN A O 1
ATOM 710 N N . LYS A 1 90 ? -15.527 -8.309 14.624 1.00 95.31 90 LYS A N 1
ATOM 711 C CA . LYS A 1 90 ? -14.763 -7.665 15.709 1.00 95.31 90 LYS A CA 1
ATOM 712 C C . LYS A 1 90 ? -15.104 -6.182 15.853 1.00 95.31 90 LYS A C 1
ATOM 714 O O . LYS A 1 90 ? -15.156 -5.661 16.969 1.00 95.31 90 LYS 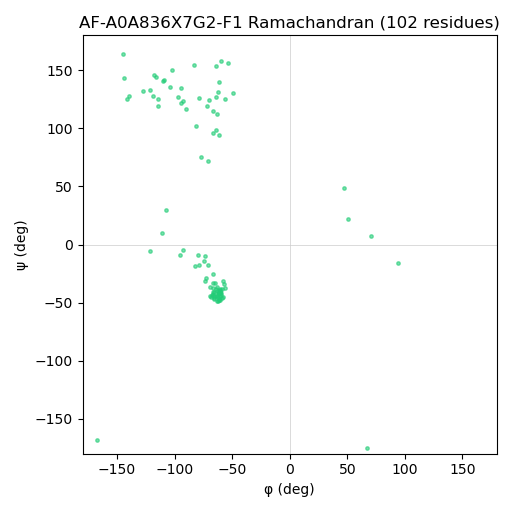A O 1
ATOM 719 N N . ALA A 1 91 ? -15.308 -5.474 14.742 1.00 92.50 91 ALA A N 1
ATOM 720 C CA . ALA A 1 91 ? -15.719 -4.076 14.771 1.00 92.50 91 ALA A CA 1
ATOM 721 C C . ALA A 1 91 ? -17.126 -3.918 15.368 1.00 92.50 91 ALA A C 1
ATOM 723 O O . ALA A 1 91 ? -17.324 -3.059 16.226 1.00 92.50 91 ALA A O 1
ATOM 724 N N . GLN A 1 92 ? -18.078 -4.769 14.977 1.00 93.88 92 GLN A N 1
ATOM 725 C CA . GLN A 1 92 ? -19.430 -4.780 15.542 1.00 93.88 92 GLN A CA 1
ATOM 726 C C . GLN A 1 92 ? -19.432 -5.072 17.043 1.00 93.88 92 GLN A C 1
ATOM 728 O O . GLN A 1 92 ? -20.026 -4.309 17.799 1.00 93.88 92 GLN A O 1
ATOM 733 N N . GLU A 1 93 ? -18.710 -6.094 17.496 1.00 95.62 93 GLU A N 1
ATOM 734 C CA . GLU A 1 93 ? -18.599 -6.424 18.922 1.00 95.62 93 GLU A CA 1
ATOM 735 C C . GLU 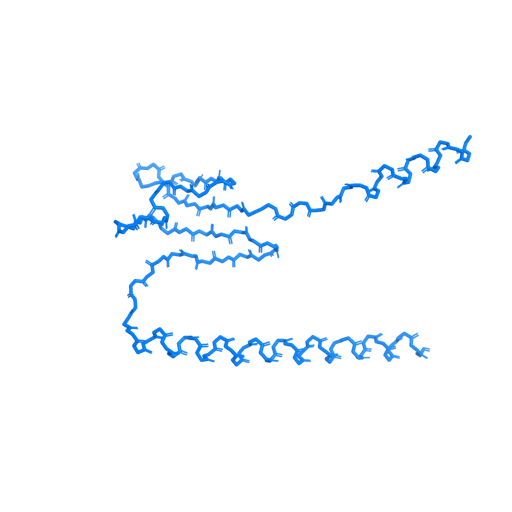A 1 93 ? -18.036 -5.258 19.742 1.00 95.62 93 GLU A C 1
ATOM 737 O O . GLU A 1 93 ? -18.572 -4.903 20.795 1.00 95.62 93 GLU A O 1
ATOM 742 N N . LYS A 1 94 ? -16.973 -4.613 19.242 1.00 93.50 94 LYS A N 1
ATOM 743 C CA . LYS A 1 94 ? -16.393 -3.424 19.881 1.00 93.50 94 LYS A CA 1
ATOM 744 C C . LYS A 1 94 ? -17.398 -2.277 19.957 1.00 93.50 94 LYS A C 1
ATOM 746 O O . LYS A 1 94 ? -17.465 -1.606 20.986 1.00 93.50 94 LYS A O 1
ATOM 751 N N . MET A 1 95 ? -18.179 -2.062 18.899 1.00 92.00 95 MET A N 1
ATOM 752 C CA . MET A 1 95 ? -19.211 -1.025 18.858 1.00 92.00 95 MET A CA 1
ATOM 753 C C . MET A 1 95 ? -20.340 -1.309 19.853 1.00 92.00 95 MET A C 1
ATOM 755 O O . MET A 1 95 ? -20.698 -0.413 20.617 1.00 92.00 95 MET A O 1
ATOM 759 N N . THR A 1 96 ? -20.845 -2.543 19.908 1.00 94.81 96 THR A N 1
ATOM 760 C CA . THR A 1 96 ? -21.888 -2.949 20.862 1.00 94.81 96 THR A CA 1
ATOM 761 C C . THR A 1 96 ? -21.405 -2.795 22.302 1.00 94.81 96 THR A C 1
ATOM 763 O O . THR A 1 96 ? -22.057 -2.130 23.105 1.00 94.81 96 THR A O 1
ATOM 766 N N . LYS A 1 97 ? -20.203 -3.286 22.624 1.00 94.31 97 LYS A N 1
ATOM 767 C CA . LYS A 1 97 ? -19.616 -3.135 23.965 1.00 94.31 97 LYS A CA 1
ATOM 768 C C . LYS A 1 97 ? -19.423 -1.666 24.358 1.00 94.31 97 LYS A C 1
ATOM 770 O O . LYS A 1 97 ? -19.648 -1.292 25.508 1.00 94.31 97 LYS A O 1
ATOM 775 N N . ALA A 1 98 ? -19.017 -0.815 23.415 1.00 93.12 98 ALA A N 1
ATOM 776 C CA . ALA A 1 98 ? -18.889 0.620 23.655 1.00 93.12 98 ALA A CA 1
ATOM 777 C C . ALA A 1 98 ? -20.249 1.303 23.898 1.00 93.12 98 ALA A C 1
ATOM 779 O O . ALA A 1 98 ? -20.314 2.255 24.674 1.00 93.12 98 ALA A O 1
ATOM 780 N N . GLN A 1 99 ? -21.327 0.834 23.260 1.00 92.12 99 GLN A N 1
ATOM 781 C CA . GLN A 1 99 ? -22.687 1.320 23.514 1.00 92.12 99 GLN A CA 1
ATOM 782 C C . GLN A 1 99 ? -23.180 0.912 24.906 1.00 92.12 99 GLN A C 1
ATOM 784 O O . GLN A 1 99 ? -23.680 1.765 25.634 1.00 92.12 99 GLN A O 1
ATOM 789 N N . GLU A 1 100 ? -22.974 -0.343 25.310 1.00 92.50 100 GLU A N 1
ATOM 790 C CA . GLU A 1 100 ? -23.343 -0.834 26.646 1.00 92.50 100 GLU A CA 1
ATOM 791 C C . GLU A 1 100 ? -22.632 -0.063 27.765 1.00 92.50 100 GLU A C 1
ATOM 793 O O . GLU A 1 100 ? -23.249 0.302 28.763 1.00 92.50 100 GLU A O 1
ATOM 798 N N . LEU A 1 101 ? -21.341 0.239 27.588 1.00 88.94 101 LEU A N 1
ATOM 799 C CA . LEU A 1 101 ? -20.562 1.029 28.547 1.00 88.94 101 LEU A CA 1
ATOM 800 C C . LEU A 1 101 ? -21.019 2.489 28.651 1.00 88.94 101 LEU A C 1
ATOM 802 O O . LEU A 1 101 ? -20.791 3.105 29.681 1.00 88.94 101 LEU A O 1
ATOM 806 N N . LYS A 1 102 ? -21.636 3.051 27.604 1.00 82.44 102 LYS A N 1
ATOM 807 C CA . LYS A 1 102 ? -22.193 4.416 27.630 1.00 82.44 102 LYS A CA 1
ATOM 808 C C . LYS A 1 102 ? -23.581 4.490 28.269 1.00 82.44 102 LYS A C 1
ATOM 810 O O . LYS A 1 102 ? -24.031 5.589 28.578 1.00 82.44 102 LYS A O 1
ATOM 815 N N . GLN A 1 103 ? -24.277 3.359 28.381 1.00 79.06 103 GLN A N 1
ATOM 816 C CA . GLN A 1 103 ? -25.620 3.269 28.963 1.00 79.06 103 GLN A CA 1
ATOM 817 C C . GLN A 1 103 ? -25.609 2.887 30.453 1.00 79.06 103 GLN A C 1
ATOM 819 O O . GLN A 1 103 ? -26.661 2.935 31.089 1.00 79.06 103 GLN A O 1
ATOM 824 N N . LYS A 1 104 ? -24.447 2.508 30.995 1.00 59.69 104 LYS A N 1
ATOM 825 C CA . LYS A 1 104 ? -24.197 2.340 32.433 1.00 59.69 104 LYS A CA 1
ATOM 826 C C . LYS A 1 104 ? -23.602 3.611 33.020 1.00 59.69 104 LYS A C 1
ATOM 828 O O . LYS A 1 104 ? -23.924 3.889 34.193 1.00 59.69 104 LYS A O 1
#

pLDDT: mean 83.06, std 10.33, range [58.03, 95.62]